Protein AF-W2CVI1-F1 (afdb_monomer_lite)

Structure (mmCIF, N/CA/C/O backbone):
data_AF-W2CVI1-F1
#
_entry.id   AF-W2CVI1-F1
#
loop_
_atom_site.group_PDB
_atom_site.id
_atom_site.type_symbol
_atom_site.label_atom_id
_atom_site.label_alt_id
_atom_site.label_comp_id
_atom_site.label_asym_id
_atom_site.label_entity_id
_atom_site.label_seq_id
_atom_site.pdbx_PDB_ins_code
_atom_site.Cartn_x
_atom_site.Cartn_y
_atom_site.Cartn_z
_atom_site.occupancy
_atom_site.B_iso_or_equiv
_atom_site.auth_seq_id
_atom_site.auth_comp_id
_atom_site.auth_asym_id
_atom_site.auth_atom_id
_atom_site.pdbx_PDB_model_num
ATOM 1 N N . MET A 1 1 ? 9.973 1.852 -20.827 1.00 66.44 1 MET A N 1
ATOM 2 C CA . MET A 1 1 ? 9.769 0.547 -20.163 1.00 66.44 1 MET A CA 1
ATOM 3 C C . MET A 1 1 ? 11.147 -0.031 -19.962 1.00 66.44 1 MET A C 1
ATOM 5 O O . MET A 1 1 ? 11.846 -0.236 -20.949 1.00 66.44 1 MET A O 1
ATOM 9 N N . LEU A 1 2 ? 11.526 -0.251 -18.707 1.00 72.19 2 LEU A N 1
ATOM 10 C CA . LEU A 1 2 ? 12.865 -0.678 -18.316 1.00 72.19 2 LEU A CA 1
ATOM 11 C C . LEU A 1 2 ? 12.822 -2.117 -17.799 1.00 72.19 2 LEU A C 1
ATOM 13 O O . LEU A 1 2 ? 12.021 -2.463 -16.927 1.00 72.19 2 LEU A O 1
ATOM 17 N N . PHE A 1 3 ? 13.692 -2.956 -18.355 1.00 68.88 3 PHE A N 1
ATOM 18 C CA . PHE A 1 3 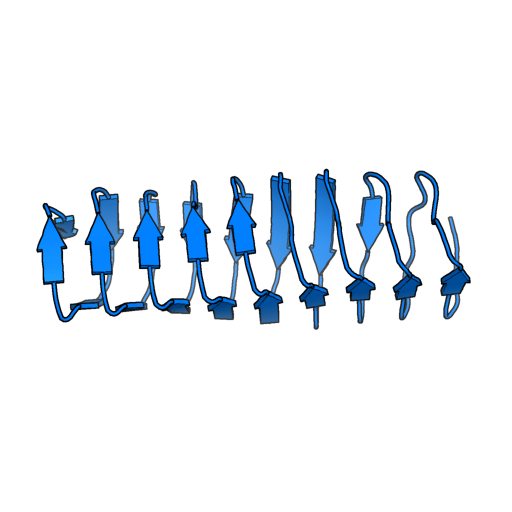? 13.825 -4.360 -17.983 1.00 68.88 3 PHE A CA 1
ATOM 19 C C . PHE A 1 3 ? 15.204 -4.567 -17.357 1.00 68.88 3 PHE A C 1
ATOM 21 O O . PHE A 1 3 ? 16.177 -4.869 -18.041 1.00 68.88 3 PHE A O 1
ATOM 28 N N . GLY A 1 4 ? 15.311 -4.308 -16.056 1.00 75.00 4 GLY A N 1
ATOM 29 C CA . GLY A 1 4 ? 16.585 -4.355 -15.347 1.00 75.00 4 GLY A CA 1
ATOM 30 C C . GLY A 1 4 ? 16.546 -3.598 -14.029 1.00 75.00 4 GLY A C 1
ATOM 31 O O . GLY A 1 4 ? 15.611 -2.839 -13.764 1.00 75.00 4 GLY A O 1
ATOM 32 N N . ASP A 1 5 ? 17.565 -3.828 -13.208 1.00 80.75 5 ASP A N 1
ATOM 33 C CA . ASP A 1 5 ? 17.714 -3.131 -11.935 1.00 80.75 5 ASP A CA 1
ATOM 34 C C . ASP A 1 5 ? 18.080 -1.670 -12.224 1.00 80.75 5 ASP A C 1
ATOM 36 O O . ASP A 1 5 ? 18.952 -1.386 -13.050 1.00 80.75 5 ASP A O 1
ATOM 40 N N . THR A 1 6 ? 17.389 -0.733 -11.579 1.00 79.19 6 THR A N 1
ATOM 41 C CA . THR A 1 6 ? 17.518 0.698 -11.880 1.00 79.19 6 THR A CA 1
ATOM 42 C C . THR A 1 6 ? 18.041 1.454 -10.666 1.00 79.19 6 THR A C 1
ATOM 44 O O . THR A 1 6 ? 17.405 1.486 -9.612 1.00 79.19 6 THR A O 1
ATOM 47 N N . PHE A 1 7 ? 19.187 2.118 -10.831 1.00 80.88 7 PHE A N 1
ATOM 48 C CA . PHE A 1 7 ? 19.762 3.011 -9.829 1.00 80.88 7 PHE A CA 1
ATOM 49 C C . PHE A 1 7 ? 19.810 4.437 -10.377 1.00 80.88 7 PHE A C 1
ATOM 51 O O . PHE A 1 7 ? 20.581 4.740 -11.286 1.00 80.88 7 PHE A O 1
ATOM 58 N N . SER A 1 8 ? 18.988 5.329 -9.826 1.00 79.88 8 SER A N 1
ATOM 59 C CA . SER A 1 8 ? 18.958 6.736 -10.241 1.00 79.88 8 SER A CA 1
ATOM 60 C C . SER A 1 8 ? 18.542 7.640 -9.091 1.00 79.88 8 SER A C 1
ATOM 62 O O . SER A 1 8 ? 17.759 7.249 -8.230 1.00 79.88 8 SER A O 1
ATOM 64 N N . LYS A 1 9 ? 19.018 8.890 -9.081 1.00 80.25 9 LYS A N 1
ATOM 65 C CA . LYS A 1 9 ? 18.559 9.887 -8.100 1.00 80.25 9 LYS A CA 1
ATOM 66 C C . LYS A 1 9 ? 17.062 10.141 -8.223 1.00 80.25 9 LYS A C 1
ATOM 68 O O . LYS 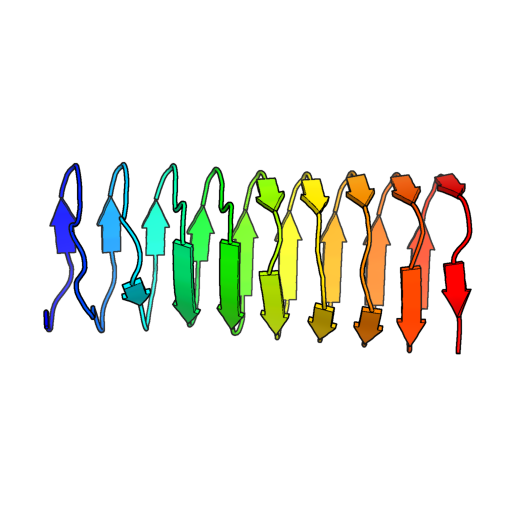A 1 9 ? 16.382 10.087 -7.203 1.00 80.25 9 LYS A O 1
ATOM 73 N N . ASP A 1 10 ? 16.591 10.345 -9.446 1.00 81.50 10 ASP A N 1
ATOM 74 C CA . ASP A 1 10 ? 15.189 10.571 -9.763 1.00 81.50 10 ASP A CA 1
ATOM 75 C C . ASP A 1 10 ? 14.809 9.702 -10.958 1.00 81.50 10 ASP A C 1
ATOM 77 O O . ASP A 1 10 ? 15.563 9.594 -11.932 1.00 81.50 10 ASP A O 1
ATOM 81 N N . ILE A 1 11 ? 13.657 9.051 -10.855 1.00 75.50 11 ILE A N 1
ATOM 82 C CA . ILE A 1 11 ? 13.103 8.217 -11.917 1.00 75.50 11 ILE A CA 1
ATOM 83 C C . ILE A 1 11 ? 11.838 8.910 -12.435 1.00 75.50 11 ILE A C 1
ATOM 85 O O . ILE A 1 11 ? 10.896 9.111 -11.654 1.00 75.50 11 ILE A O 1
ATOM 89 N N . PRO A 1 12 ? 11.829 9.350 -13.710 1.00 76.94 12 PRO A N 1
ATOM 90 C CA . PRO A 1 12 ? 10.630 9.874 -14.351 1.00 76.94 12 PRO A CA 1
ATOM 91 C C . PRO A 1 12 ? 9.643 8.732 -14.612 1.00 76.94 12 PRO A C 1
ATOM 93 O O . PRO A 1 12 ? 9.973 7.575 -14.393 1.00 76.94 12 PRO A O 1
ATOM 96 N N . ARG A 1 13 ? 8.456 9.065 -15.129 1.00 75.38 13 ARG A N 1
ATOM 97 C CA . ARG A 1 13 ? 7.403 8.081 -15.408 1.00 75.38 13 ARG A CA 1
ATOM 98 C C . ARG A 1 13 ? 7.862 6.945 -16.326 1.00 75.38 13 ARG A C 1
ATOM 100 O O . ARG A 1 13 ? 7.920 7.122 -17.543 1.00 75.38 13 ARG A O 1
ATOM 107 N N . GLU A 1 14 ? 8.129 5.783 -15.757 1.00 76.94 14 GLU A N 1
ATOM 108 C CA . GLU A 1 14 ? 8.484 4.550 -16.421 1.00 76.94 14 GLU A CA 1
ATOM 109 C C . GLU A 1 14 ? 7.922 3.281 -15.748 1.00 76.94 14 GLU A C 1
ATOM 111 O O . GLU A 1 14 ? 7.965 3.102 -14.537 1.00 76.94 14 GLU A O 1
ATOM 116 N N . ILE A 1 15 ? 7.452 2.323 -16.557 1.00 78.50 15 ILE A N 1
ATOM 117 C CA . ILE A 1 15 ? 7.144 0.965 -16.077 1.00 78.50 15 ILE A CA 1
ATOM 118 C C . ILE A 1 15 ? 8.458 0.201 -15.903 1.00 78.50 15 ILE A C 1
ATOM 120 O O . ILE A 1 15 ? 9.193 0.026 -16.885 1.00 78.50 15 ILE A O 1
ATOM 124 N N . ILE A 1 16 ? 8.720 -0.276 -14.683 1.00 76.31 16 ILE A N 1
ATOM 125 C CA . ILE A 1 16 ? 9.947 -0.997 -14.326 1.00 76.31 16 ILE A CA 1
ATOM 126 C C . ILE A 1 16 ? 9.592 -2.365 -13.739 1.00 76.31 16 ILE A C 1
ATOM 128 O O . ILE A 1 16 ? 8.763 -2.487 -12.836 1.00 76.31 16 ILE A O 1
ATOM 132 N N . PHE A 1 17 ? 10.233 -3.407 -14.268 1.00 70.75 17 PHE A N 1
ATOM 133 C CA . PHE A 1 17 ? 9.938 -4.800 -13.913 1.00 70.75 17 PHE A CA 1
ATOM 134 C C . PHE A 1 17 ? 10.816 -5.389 -12.799 1.00 70.75 17 PHE A C 1
ATOM 136 O O . PHE A 1 17 ? 10.586 -6.516 -12.365 1.00 70.75 17 PHE A O 1
ATOM 143 N N . ARG A 1 18 ? 11.843 -4.663 -12.360 1.00 82.50 18 ARG A N 1
ATOM 144 C CA . ARG A 1 18 ? 12.901 -5.160 -11.471 1.00 82.50 18 ARG A CA 1
ATOM 145 C C . ARG A 1 18 ? 13.203 -4.172 -10.351 1.00 82.50 18 ARG A C 1
ATOM 147 O O . ARG A 1 18 ? 12.503 -3.171 -10.223 1.00 82.50 18 ARG A O 1
ATOM 154 N N . ASP A 1 19 ? 14.239 -4.470 -9.572 1.00 82.38 19 ASP A N 1
ATOM 155 C CA . ASP A 1 19 ? 14.561 -3.738 -8.356 1.00 82.38 19 ASP A CA 1
ATOM 156 C C . ASP A 1 19 ? 14.927 -2.281 -8.659 1.00 82.38 19 ASP A C 1
ATOM 158 O O . ASP A 1 19 ? 15.719 -1.972 -9.558 1.00 82.38 19 ASP A O 1
ATOM 162 N N . VAL A 1 20 ? 14.355 -1.369 -7.879 1.00 80.19 20 VAL A N 1
ATOM 163 C CA . VAL A 1 20 ? 14.550 0.069 -8.042 1.00 80.19 20 VAL A CA 1
ATOM 164 C C . VAL A 1 20 ? 15.129 0.665 -6.778 1.00 80.19 20 VAL A C 1
ATOM 166 O O . VAL A 1 20 ? 14.537 0.568 -5.705 1.00 80.19 20 VAL A O 1
ATOM 169 N N . PHE A 1 21 ? 16.243 1.378 -6.918 1.00 80.44 21 PHE A N 1
ATOM 170 C CA . PHE A 1 21 ? 16.795 2.199 -5.852 1.00 80.44 21 PHE A CA 1
ATOM 171 C C . PHE A 1 21 ? 16.851 3.659 -6.292 1.00 80.44 21 PHE A C 1
ATOM 173 O O . PHE A 1 21 ? 17.596 4.028 -7.205 1.00 80.44 21 PHE A O 1
ATOM 180 N N . SER A 1 22 ? 16.066 4.506 -5.624 1.00 79.00 22 SER A N 1
ATOM 181 C CA . SER A 1 22 ? 15.990 5.922 -5.965 1.00 79.00 22 SER A CA 1
ATOM 182 C C . SER A 1 22 ? 15.764 6.838 -4.770 1.00 79.00 22 SER A C 1
ATOM 184 O O . SER A 1 22 ? 15.383 6.412 -3.682 1.00 79.00 22 SER A O 1
ATOM 186 N N . ARG A 1 23 ? 16.018 8.138 -4.942 1.00 79.75 23 ARG A N 1
ATOM 187 C CA . ARG A 1 23 ? 15.608 9.139 -3.954 1.00 79.75 23 ARG A CA 1
ATOM 188 C C . ARG A 1 23 ? 14.147 9.533 -4.163 1.00 79.75 23 ARG A C 1
ATOM 190 O O . ARG A 1 23 ? 13.461 9.759 -3.166 1.00 79.75 23 ARG A O 1
ATOM 197 N N . GLY A 1 24 ? 13.691 9.585 -5.411 1.00 77.69 24 GLY A N 1
ATOM 198 C CA . GLY A 1 24 ? 12.328 9.938 -5.778 1.00 77.69 24 GLY A CA 1
ATOM 199 C C . GLY A 1 24 ? 11.892 9.227 -7.054 1.00 77.69 24 GLY A C 1
ATOM 200 O O . GLY A 1 24 ? 12.627 9.181 -8.035 1.00 77.69 24 GLY A O 1
ATOM 201 N N . ILE A 1 25 ? 10.677 8.682 -7.045 1.00 74.44 25 ILE A N 1
ATOM 202 C CA . ILE A 1 25 ? 10.083 8.044 -8.229 1.00 74.44 25 ILE A CA 1
ATOM 203 C C . ILE A 1 25 ? 8.774 8.741 -8.522 1.00 74.44 25 ILE A C 1
ATOM 205 O O . ILE A 1 25 ? 7.931 8.854 -7.633 1.00 74.44 25 ILE A O 1
ATOM 209 N N . GLN A 1 26 ? 8.589 9.218 -9.745 1.00 74.69 26 GLN A N 1
ATOM 210 C CA . GLN A 1 26 ? 7.457 10.064 -10.076 1.00 74.69 26 GLN A CA 1
ATOM 211 C C . GLN A 1 26 ? 6.365 9.310 -10.847 1.00 74.69 26 GLN A C 1
ATOM 213 O O . GLN A 1 26 ? 6.166 9.580 -12.019 1.00 74.69 26 GLN A O 1
ATOM 218 N N . GLY A 1 27 ? 5.532 8.506 -10.173 1.00 63.59 27 GLY A N 1
ATOM 219 C CA . GLY A 1 27 ? 4.226 8.118 -10.731 1.00 63.59 27 GLY A CA 1
ATOM 220 C C . GLY A 1 27 ? 4.191 6.910 -11.664 1.00 63.59 27 GLY A C 1
ATOM 221 O O . GLY A 1 27 ? 3.767 7.113 -12.796 1.00 63.59 27 GLY A O 1
ATOM 222 N N . ASP A 1 28 ? 4.495 5.694 -11.181 1.00 73.00 28 ASP A N 1
ATOM 223 C CA . ASP A 1 28 ? 4.696 4.510 -12.043 1.00 73.00 28 ASP A CA 1
ATOM 224 C C . ASP A 1 28 ? 4.151 3.174 -11.558 1.00 73.00 28 ASP A C 1
ATOM 226 O O . ASP A 1 28 ? 3.691 3.055 -10.425 1.00 73.00 28 ASP A O 1
ATOM 230 N N . ILE A 1 29 ? 4.216 2.179 -12.453 1.00 75.62 29 ILE A N 1
ATOM 231 C CA . ILE A 1 29 ? 3.999 0.763 -12.159 1.00 75.62 29 ILE A CA 1
ATOM 232 C C . ILE A 1 29 ? 5.360 0.094 -11.927 1.00 75.62 29 ILE A C 1
ATOM 234 O O . ILE A 1 29 ? 6.153 -0.018 -12.864 1.00 75.62 29 ILE A O 1
ATOM 238 N N . LEU A 1 30 ? 5.615 -0.359 -10.698 1.00 77.88 30 LEU A N 1
ATOM 239 C CA . LEU A 1 30 ? 6.841 -1.069 -10.320 1.00 77.88 30 LEU A CA 1
ATOM 240 C C . LEU A 1 30 ? 6.482 -2.481 -9.869 1.00 77.88 30 LEU A C 1
ATOM 242 O O . LEU A 1 30 ? 5.694 -2.636 -8.938 1.00 77.88 30 LEU A O 1
ATOM 246 N N . PHE A 1 31 ? 7.036 -3.495 -10.531 1.00 67.88 31 PHE A N 1
ATOM 247 C CA . PHE A 1 31 ? 6.637 -4.886 -10.296 1.00 67.88 31 PHE A CA 1
ATOM 248 C C . PHE A 1 31 ? 7.429 -5.606 -9.195 1.00 67.88 31 PHE A C 1
ATOM 250 O O . PHE A 1 31 ? 7.009 -6.686 -8.792 1.00 67.88 31 PHE A O 1
ATOM 257 N N . ARG A 1 32 ? 8.566 -5.060 -8.735 1.00 74.00 32 ARG A N 1
ATOM 258 C CA . ARG A 1 32 ? 9.448 -5.763 -7.792 1.00 74.00 32 ARG A CA 1
ATOM 259 C C . ARG A 1 32 ? 10.396 -4.824 -7.046 1.00 74.00 32 ARG A C 1
ATOM 261 O O . ARG A 1 32 ? 10.988 -3.945 -7.666 1.00 74.00 32 ARG A O 1
ATOM 268 N N . GLY A 1 33 ? 10.556 -5.018 -5.735 1.00 73.62 33 GLY A N 1
ATOM 269 C CA . GLY A 1 33 ? 11.721 -4.565 -4.964 1.00 73.62 33 GLY A CA 1
ATOM 27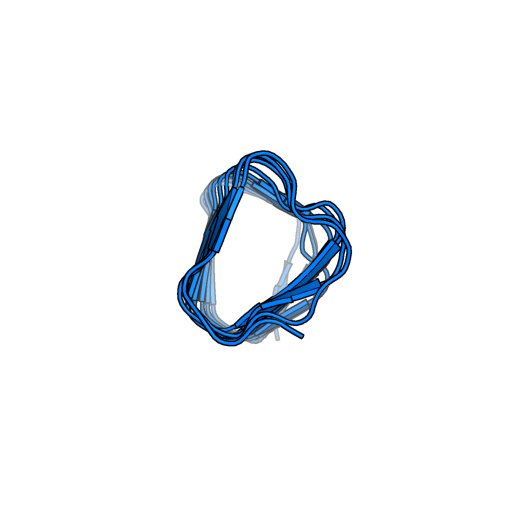0 C C . GLY A 1 33 ? 12.014 -3.066 -5.059 1.00 73.62 33 GLY A C 1
ATOM 271 O O . GLY A 1 33 ? 13.004 -2.656 -5.660 1.00 73.62 33 GLY A O 1
ATOM 272 N N . THR A 1 34 ? 11.174 -2.212 -4.468 1.00 75.56 34 THR A N 1
ATOM 273 C CA . THR A 1 34 ? 11.351 -0.749 -4.566 1.00 75.56 34 THR A CA 1
ATOM 274 C C . THR A 1 34 ? 11.893 -0.147 -3.276 1.00 75.56 34 THR A C 1
ATOM 276 O O . THR A 1 34 ? 11.204 -0.141 -2.257 1.00 75.56 34 THR A O 1
ATOM 279 N N . PHE A 1 35 ? 13.073 0.470 -3.336 1.00 80.06 35 PHE A N 1
ATOM 280 C CA . PHE A 1 35 ? 13.614 1.321 -2.281 1.00 80.06 35 PHE A CA 1
ATOM 281 C C . PHE A 1 35 ? 13.607 2.789 -2.716 1.00 80.06 35 PHE A C 1
ATOM 283 O O . PHE A 1 35 ? 14.364 3.207 -3.595 1.00 80.06 35 PHE A O 1
ATOM 290 N N . SER A 1 36 ? 12.768 3.603 -2.072 1.00 79.56 36 SER A N 1
ATOM 291 C CA . SER A 1 36 ? 12.730 5.047 -2.325 1.00 79.56 36 SER A CA 1
ATOM 292 C C . SER A 1 36 ? 12.414 5.868 -1.079 1.00 79.56 36 SER A C 1
ATOM 294 O O . SER A 1 36 ? 11.789 5.403 -0.125 1.00 79.56 36 SER A O 1
ATOM 296 N N . LYS A 1 37 ? 12.858 7.130 -1.043 1.00 83.31 37 LYS A N 1
ATOM 297 C CA . LYS A 1 37 ? 12.439 8.024 0.046 1.00 83.31 37 LYS A CA 1
ATOM 298 C C . LYS A 1 37 ? 10.997 8.453 -0.157 1.00 83.31 37 LYS A C 1
ATOM 300 O O . LYS A 1 37 ? 10.203 8.319 0.772 1.00 83.31 37 LYS A O 1
ATOM 305 N N . ASP A 1 38 ? 10.662 8.937 -1.342 1.00 82.12 38 ASP A N 1
ATOM 306 C CA . ASP A 1 38 ? 9.374 9.564 -1.589 1.00 82.12 38 ASP A CA 1
ATOM 307 C C . ASP A 1 38 ? 8.783 9.087 -2.921 1.00 82.12 38 ASP A C 1
ATOM 309 O O . ASP A 1 38 ? 9.416 9.173 -3.976 1.00 82.12 38 ASP A O 1
ATOM 313 N N . ILE A 1 39 ? 7.540 8.604 -2.859 1.00 77.56 39 ILE A N 1
ATOM 314 C CA . ILE A 1 39 ? 6.720 8.293 -4.033 1.00 77.56 39 ILE A CA 1
ATOM 315 C C . ILE A 1 39 ? 5.398 9.064 -3.913 1.00 77.56 39 ILE A C 1
ATOM 317 O O . ILE A 1 39 ? 4.562 8.750 -3.061 1.00 77.56 39 ILE A O 1
ATOM 321 N N . PRO A 1 40 ? 5.170 10.107 -4.728 1.00 80.25 40 PRO A N 1
ATOM 322 C CA . PRO A 1 40 ? 3.914 10.841 -4.712 1.00 80.25 40 PRO A CA 1
ATOM 323 C C . PRO A 1 40 ? 2.757 10.003 -5.270 1.00 80.25 40 PRO A C 1
ATOM 325 O O . PRO A 1 40 ? 1.626 10.140 -4.807 1.00 80.25 40 PRO A O 1
ATOM 328 N N . ARG A 1 41 ? 3.019 9.137 -6.259 1.00 81.62 41 ARG A N 1
ATOM 329 C CA . ARG A 1 41 ? 2.004 8.276 -6.873 1.00 81.62 41 ARG A CA 1
ATOM 330 C C . ARG A 1 41 ? 2.620 6.993 -7.436 1.00 81.62 41 ARG A C 1
ATOM 332 O O . ARG A 1 41 ? 3.745 7.054 -7.916 1.00 81.62 41 ARG A O 1
ATOM 339 N N . GLY A 1 42 ? 1.894 5.876 -7.432 1.00 81.31 42 GLY A N 1
ATOM 340 C CA . GLY A 1 42 ? 2.302 4.669 -8.163 1.00 81.31 42 GLY A CA 1
ATOM 341 C C . GLY A 1 42 ? 1.407 3.454 -7.923 1.00 81.31 42 GLY A C 1
ATOM 342 O O . GLY A 1 42 ? 0.566 3.463 -7.025 1.00 81.31 42 GLY A O 1
ATOM 343 N N . ILE A 1 43 ? 1.585 2.420 -8.739 1.00 83.06 43 ILE A N 1
ATOM 344 C CA . ILE A 1 43 ? 1.113 1.059 -8.484 1.00 83.06 43 ILE A CA 1
ATOM 345 C C . ILE A 1 43 ? 2.360 0.229 -8.212 1.00 83.06 43 ILE A C 1
ATOM 347 O O . ILE A 1 43 ? 3.236 0.137 -9.066 1.00 83.06 43 ILE A O 1
ATOM 351 N N . LEU A 1 44 ? 2.468 -0.334 -7.020 1.00 80.50 44 LEU A N 1
ATOM 352 C CA . LEU A 1 44 ? 3.664 -1.044 -6.597 1.00 80.50 44 LEU A CA 1
ATOM 353 C C . LEU A 1 44 ? 3.296 -2.476 -6.236 1.00 80.50 44 LEU A C 1
ATOM 355 O O . LEU A 1 44 ? 2.330 -2.706 -5.506 1.00 80.50 44 LEU A O 1
ATOM 359 N N . PHE A 1 45 ? 4.092 -3.411 -6.726 1.00 79.81 45 PHE A N 1
ATOM 360 C CA . PHE A 1 45 ? 3.989 -4.824 -6.416 1.00 79.81 45 PHE A CA 1
ATOM 361 C C . PHE A 1 45 ? 5.263 -5.261 -5.698 1.00 79.81 45 PHE A C 1
ATOM 363 O O . PHE A 1 45 ? 6.353 -4.836 -6.075 1.00 79.81 45 PHE A O 1
ATOM 370 N N . GLU A 1 46 ? 5.094 -6.124 -4.697 1.00 77.75 46 GLU A N 1
ATOM 371 C CA . GLU A 1 46 ? 6.133 -6.987 -4.124 1.00 77.75 46 GLU A CA 1
ATOM 372 C C . GLU A 1 46 ? 7.353 -6.263 -3.514 1.00 77.75 46 GLU A C 1
ATOM 374 O O . GLU A 1 46 ? 8.253 -5.785 -4.206 1.00 77.75 46 GLU A O 1
ATOM 379 N N . GLY A 1 47 ? 7.441 -6.261 -2.179 1.00 74.75 47 GLY A N 1
ATOM 380 C CA . GLY A 1 47 ? 8.673 -5.918 -1.461 1.00 74.75 47 GLY A CA 1
ATOM 381 C C . GLY A 1 47 ? 9.038 -4.438 -1.558 1.00 74.75 47 GLY A C 1
ATOM 38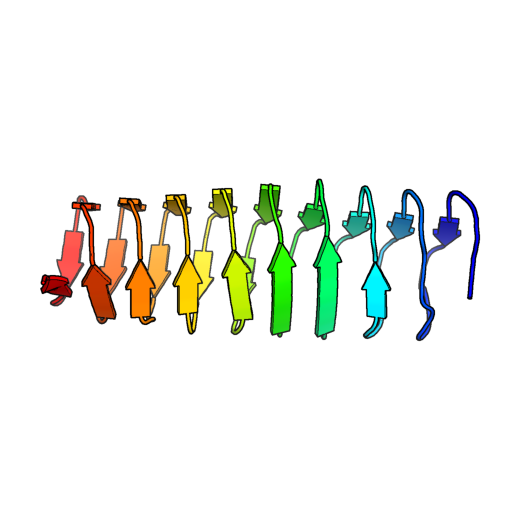2 O O . GLY A 1 47 ? 10.050 -4.054 -2.149 1.00 74.75 47 GLY A O 1
ATOM 383 N N . ILE A 1 48 ? 8.209 -3.583 -0.964 1.00 76.44 48 ILE A N 1
ATOM 384 C CA . ILE A 1 48 ? 8.352 -2.129 -1.075 1.00 76.44 48 ILE A CA 1
ATOM 385 C C . ILE A 1 48 ? 8.877 -1.548 0.233 1.00 76.44 48 ILE A C 1
ATOM 387 O O . ILE A 1 48 ? 8.242 -1.678 1.279 1.00 76.44 48 ILE A O 1
ATOM 391 N N . PHE A 1 49 ? 9.997 -0.828 0.169 1.00 79.81 49 PHE A N 1
ATOM 392 C CA . PHE A 1 49 ? 10.558 -0.094 1.296 1.00 79.81 49 PHE A CA 1
ATOM 393 C C . PHE A 1 49 ? 10.586 1.408 1.012 1.00 79.81 49 PHE A C 1
ATOM 395 O O . PHE A 1 49 ? 11.393 1.907 0.224 1.00 79.81 49 PHE A O 1
ATOM 402 N N . LEU A 1 50 ? 9.716 2.157 1.692 1.00 78.50 50 LEU A N 1
ATOM 403 C CA . LEU A 1 50 ? 9.563 3.593 1.466 1.00 78.50 50 LEU A CA 1
ATOM 404 C C . LEU A 1 50 ? 9.643 4.412 2.744 1.00 78.50 50 LEU A C 1
ATOM 406 O O . LEU A 1 50 ? 9.162 4.029 3.810 1.00 78.50 50 LEU A O 1
ATOM 410 N N . ARG A 1 51 ? 10.161 5.638 2.648 1.00 84.25 51 ARG A N 1
ATOM 411 C CA . ARG A 1 51 ? 9.963 6.592 3.748 1.00 84.25 51 ARG A CA 1
ATOM 412 C C . ARG A 1 51 ? 8.559 7.191 3.693 1.00 84.25 51 ARG A C 1
ATOM 414 O O . ARG A 1 51 ? 7.928 7.327 4.742 1.00 84.25 51 ARG A O 1
ATOM 421 N N . ARG A 1 52 ? 8.063 7.541 2.509 1.00 81.50 52 ARG A N 1
ATOM 422 C CA . ARG A 1 52 ? 6.743 8.148 2.343 1.00 81.50 52 ARG A CA 1
ATOM 423 C C . ARG A 1 52 ? 6.113 7.782 1.003 1.00 81.50 52 ARG A C 1
ATOM 425 O O . ARG A 1 52 ? 6.742 7.925 -0.041 1.00 81.50 52 ARG A O 1
ATOM 432 N N . ILE A 1 53 ? 4.833 7.428 1.051 1.00 79.19 53 ILE A N 1
ATOM 433 C CA . ILE A 1 53 ? 3.968 7.341 -0.125 1.00 79.19 53 ILE A CA 1
ATOM 434 C C . ILE A 1 53 ? 2.711 8.189 0.073 1.00 79.19 53 ILE A C 1
ATOM 436 O O . ILE A 1 53 ? 2.140 8.214 1.166 1.00 79.19 53 ILE A O 1
ATOM 440 N N . GLN A 1 54 ? 2.328 8.958 -0.950 1.00 81.56 54 GLN A N 1
ATOM 441 C CA . GLN A 1 54 ? 1.171 9.864 -0.874 1.00 81.56 54 GLN A CA 1
ATOM 442 C C . GLN A 1 54 ? -0.093 9.330 -1.538 1.00 81.56 54 GLN A C 1
ATOM 444 O O . GLN A 1 54 ? -1.187 9.729 -1.129 1.00 81.56 54 GLN A O 1
ATOM 449 N N . TRP A 1 55 ? 0.058 8.527 -2.591 1.00 77.62 55 TRP A N 1
ATOM 450 C CA . TRP A 1 55 ? -1.052 7.843 -3.229 1.00 77.62 55 TRP A CA 1
ATOM 451 C C . TRP A 1 55 ? -0.582 6.592 -3.958 1.00 77.62 55 TRP A C 1
ATOM 453 O O . TRP A 1 55 ? 0.446 6.621 -4.628 1.00 77.62 55 TRP A O 1
ATOM 463 N N . GLY A 1 56 ? -1.336 5.504 -3.893 1.00 80.38 56 GLY A N 1
ATOM 464 C CA . GLY A 1 56 ? -1.001 4.341 -4.702 1.00 80.38 56 GLY A CA 1
ATOM 465 C C . GLY A 1 56 ? -1.862 3.121 -4.462 1.00 80.38 56 GLY A C 1
ATOM 466 O O . GLY A 1 56 ? -2.674 3.085 -3.536 1.00 80.38 56 GLY A O 1
ATOM 467 N N . ILE A 1 57 ? -1.674 2.142 -5.336 1.00 82.69 57 ILE A N 1
ATOM 468 C CA . ILE A 1 57 ? -2.158 0.778 -5.142 1.00 82.69 57 ILE A CA 1
ATOM 469 C C . ILE A 1 57 ? -0.930 -0.046 -4.795 1.0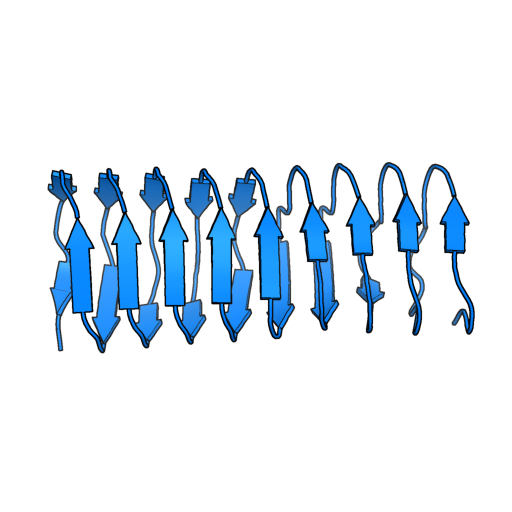0 82.69 57 ILE A C 1
ATOM 471 O O . ILE A 1 57 ? 0.011 -0.080 -5.585 1.00 82.69 57 ILE A O 1
ATOM 475 N N . LEU A 1 58 ? -0.920 -0.640 -3.612 1.00 79.44 58 LEU A N 1
ATOM 476 C CA . LEU A 1 58 ? 0.196 -1.441 -3.140 1.00 79.44 58 LEU A CA 1
ATOM 477 C C . LEU A 1 58 ? -0.267 -2.877 -2.956 1.00 79.44 58 LEU A C 1
ATOM 479 O O . LEU A 1 58 ? -1.313 -3.112 -2.350 1.00 79.44 58 LEU A O 1
ATOM 483 N N . LEU A 1 59 ? 0.504 -3.802 -3.510 1.00 80.88 59 LEU A N 1
ATOM 484 C CA . LEU A 1 59 ? 0.206 -5.225 -3.530 1.00 80.88 59 LEU A CA 1
ATOM 485 C C . LEU A 1 59 ? 1.347 -5.985 -2.851 1.00 80.88 59 LEU A C 1
ATOM 487 O O . LEU A 1 59 ? 2.516 -5.747 -3.171 1.00 80.88 59 LEU A O 1
ATOM 491 N N . TRP A 1 60 ? 0.983 -6.935 -1.991 1.00 81.50 60 TRP A N 1
ATOM 492 C CA . TRP A 1 60 ? 1.858 -7.797 -1.199 1.00 81.50 60 TRP A CA 1
ATOM 493 C C . TRP A 1 60 ? 2.437 -7.108 0.048 1.00 81.50 60 TRP A C 1
ATOM 495 O O . TRP A 1 60 ? 1.680 -6.538 0.828 1.00 81.50 60 TRP A O 1
ATOM 505 N N . ASP A 1 61 ? 3.757 -7.151 0.238 1.00 79.38 61 ASP A N 1
ATOM 506 C CA . ASP A 1 61 ? 4.416 -6.686 1.457 1.00 79.38 61 ASP A CA 1
ATOM 507 C C . ASP A 1 61 ? 4.931 -5.255 1.326 1.00 79.38 61 ASP A C 1
ATOM 509 O O . ASP A 1 61 ? 5.768 -4.934 0.467 1.00 79.38 61 ASP A O 1
ATOM 513 N N . ILE A 1 62 ? 4.472 -4.389 2.230 1.00 74.38 62 ILE A N 1
ATOM 514 C CA . ILE A 1 62 ? 4.886 -2.987 2.264 1.00 74.38 62 ILE A CA 1
ATOM 515 C C . ILE A 1 62 ? 5.452 -2.617 3.622 1.00 74.38 62 ILE A C 1
ATOM 517 O O . ILE A 1 62 ? 4.780 -2.673 4.652 1.00 74.38 62 ILE A O 1
ATOM 521 N N . PHE A 1 63 ? 6.660 -2.065 3.589 1.00 79.31 63 PHE A N 1
ATOM 522 C CA . PHE A 1 63 ? 7.246 -1.360 4.709 1.00 79.31 63 PHE A CA 1
ATOM 523 C C . PHE A 1 63 ? 7.346 0.130 4.395 1.00 79.31 63 PHE A C 1
ATOM 525 O O . PHE A 1 63 ? 8.094 0.565 3.517 1.00 79.31 63 PHE A O 1
ATOM 532 N N . SER A 1 64 ? 6.605 0.952 5.138 1.00 78.44 64 SER A N 1
ATOM 533 C CA . SER A 1 64 ? 6.680 2.404 4.978 1.00 78.44 64 SER A CA 1
ATOM 534 C C . SER A 1 64 ? 6.779 3.143 6.302 1.00 78.44 64 SER A C 1
ATOM 536 O O . SER A 1 64 ? 6.320 2.671 7.330 1.00 78.44 64 SER A O 1
ATOM 538 N N . ARG A 1 65 ? 7.353 4.351 6.333 1.00 81.75 65 ARG A N 1
ATOM 539 C CA . ARG A 1 65 ? 7.228 5.188 7.544 1.00 81.75 65 ARG A CA 1
ATOM 540 C C . ARG A 1 65 ? 5.897 5.932 7.578 1.00 81.75 65 ARG A C 1
ATOM 542 O O . ARG A 1 65 ? 5.343 6.116 8.656 1.00 81.75 65 ARG A O 1
ATOM 549 N N . VAL A 1 66 ? 5.434 6.394 6.423 1.00 79.12 66 VAL A N 1
ATOM 550 C CA . VAL A 1 66 ? 4.170 7.113 6.260 1.00 79.12 66 VAL A CA 1
ATOM 551 C C . VAL A 1 66 ? 3.522 6.646 4.964 1.00 79.12 66 VAL A C 1
ATOM 553 O O . VAL A 1 66 ? 4.113 6.813 3.895 1.00 79.12 66 VAL A O 1
ATOM 556 N N . SER A 1 67 ? 2.304 6.125 5.056 1.00 75.44 67 SER A N 1
ATOM 557 C CA . SER A 1 67 ? 1.477 5.798 3.897 1.00 75.44 67 SER A CA 1
ATOM 558 C C . SER A 1 67 ? 0.199 6.617 3.934 1.00 75.44 67 SER A C 1
ATOM 560 O O . SER A 1 67 ? -0.553 6.573 4.906 1.00 75.44 67 SER A O 1
ATOM 562 N N . ARG A 1 68 ? -0.039 7.412 2.891 1.00 77.75 68 ARG A N 1
ATOM 563 C CA . ARG A 1 68 ? -1.255 8.216 2.751 1.00 77.75 68 ARG A CA 1
ATOM 564 C C . ARG A 1 68 ? -2.013 7.781 1.507 1.00 77.75 68 ARG A C 1
ATOM 566 O O . ARG A 1 68 ? -1.412 7.527 0.475 1.00 77.75 68 ARG A O 1
ATOM 573 N N . ARG A 1 69 ? -3.340 7.748 1.636 1.00 71.06 69 ARG A N 1
ATOM 574 C CA . ARG A 1 69 ? -4.366 7.601 0.597 1.00 71.06 69 ARG A CA 1
ATOM 575 C C . ARG A 1 69 ? -4.042 6.519 -0.436 1.00 71.06 69 ARG A C 1
ATOM 577 O O . ARG A 1 69 ? -3.556 6.825 -1.510 1.00 71.06 69 ARG A O 1
ATOM 584 N N . GLY A 1 70 ? -4.420 5.276 -0.184 1.00 77.62 70 GLY A N 1
ATOM 585 C CA . GLY A 1 70 ? -4.217 4.213 -1.165 1.00 77.62 70 GLY A CA 1
ATOM 586 C C . GLY A 1 70 ? -5.154 3.035 -0.986 1.00 77.62 70 GLY A C 1
ATOM 587 O O . GLY A 1 70 ? -5.972 3.019 -0.059 1.00 77.62 70 GLY A O 1
ATOM 588 N N . PHE A 1 71 ? -5.002 2.088 -1.905 1.00 81.31 71 PHE A N 1
ATOM 589 C CA . PHE A 1 71 ? -5.500 0.727 -1.770 1.00 81.31 71 PHE A CA 1
ATOM 590 C C . PHE A 1 71 ? -4.316 -0.153 -1.402 1.00 81.31 71 PHE A C 1
ATOM 592 O O . PHE A 1 71 ? -3.304 -0.132 -2.102 1.00 81.31 71 PHE A O 1
ATOM 599 N N . LEU A 1 72 ? -4.434 -0.872 -0.296 1.00 76.88 72 LEU A N 1
ATOM 600 C CA . LEU A 1 72 ? -3.416 -1.805 0.169 1.00 76.88 72 LEU A CA 1
ATOM 601 C C . LEU A 1 72 ? -4.003 -3.207 0.094 1.00 76.88 72 LEU A C 1
ATOM 603 O O . LEU A 1 72 ? -5.124 -3.416 0.551 1.00 76.88 72 LEU A O 1
ATOM 607 N N . PHE A 1 73 ? -3.264 -4.130 -0.499 1.00 81.50 73 PHE A N 1
ATOM 608 C CA . PHE A 1 73 ? -3.617 -5.537 -0.596 1.00 81.50 73 PHE A CA 1
ATOM 609 C C . PHE A 1 73 ? -2.409 -6.347 -0.133 1.00 81.50 73 PHE A C 1
ATOM 611 O O . PHE A 1 73 ? -1.386 -6.303 -0.806 1.00 81.50 73 PHE A O 1
ATOM 618 N N . GLY A 1 74 ? -2.524 -7.072 0.973 1.00 81.50 74 GLY A N 1
ATOM 619 C CA . GLY A 1 74 ? -1.423 -7.782 1.624 1.00 81.50 74 GLY A CA 1
ATOM 620 C C . GLY A 1 74 ? -0.958 -7.099 2.909 1.00 81.50 74 GLY A C 1
ATOM 621 O O . GLY A 1 74 ? -1.616 -6.186 3.421 1.00 81.50 74 GLY A O 1
ATOM 622 N N . ASP A 1 75 ? 0.187 -7.545 3.419 1.00 79.44 75 ASP A N 1
ATOM 623 C CA . ASP A 1 75 ? 0.652 -7.173 4.747 1.00 79.44 75 ASP A CA 1
ATOM 624 C C . ASP A 1 75 ? 1.376 -5.828 4.723 1.00 79.44 75 ASP A C 1
ATOM 626 O O . ASP A 1 75 ? 2.344 -5.584 3.993 1.00 79.44 75 ASP A O 1
ATOM 630 N N . THR A 1 76 ? 0.904 -4.907 5.558 1.00 75.81 76 THR A N 1
ATOM 631 C CA . THR A 1 76 ? 1.476 -3.566 5.646 1.00 75.81 76 THR A CA 1
ATOM 632 C C . THR A 1 76 ? 1.995 -3.275 7.040 1.00 75.81 76 THR A C 1
ATOM 634 O O . THR A 1 76 ? 1.253 -3.254 8.021 1.00 75.81 76 THR A O 1
ATOM 637 N N . LEU A 1 77 ? 3.267 -2.887 7.106 1.00 78.94 77 LEU A N 1
ATOM 638 C CA . LEU A 1 77 ? 3.873 -2.316 8.297 1.00 78.94 77 LEU A CA 1
ATOM 639 C C . LEU A 1 77 ? 4.166 -0.836 8.056 1.00 78.94 77 LEU A C 1
ATOM 641 O O . LEU A 1 77 ? 4.977 -0.460 7.202 1.00 78.94 77 LEU A O 1
ATOM 645 N N . SER A 1 78 ? 3.525 0.032 8.840 1.00 76.94 78 SER A N 1
ATOM 646 C CA . SER A 1 78 ? 3.842 1.456 8.813 1.00 76.94 78 SER A CA 1
ATOM 647 C C . SER A 1 78 ? 3.846 2.117 10.179 1.00 76.94 78 SER A C 1
ATOM 649 O O . SER A 1 78 ? 3.318 1.594 11.148 1.00 76.94 78 SER A O 1
ATOM 651 N N . ARG A 1 79 ? 4.455 3.300 10.317 1.00 81.06 79 ARG A N 1
ATOM 652 C CA . ARG A 1 79 ? 4.249 4.086 11.550 1.00 81.06 79 ARG A CA 1
ATOM 653 C C . ARG A 1 79 ? 2.928 4.841 11.517 1.00 81.06 79 ARG A C 1
ATOM 655 O O . ARG A 1 79 ? 2.297 4.950 12.565 1.00 81.06 79 ARG A O 1
ATOM 662 N N . ASP A 1 80 ? 2.562 5.357 10.353 1.00 78.25 80 ASP A N 1
ATOM 663 C CA . ASP A 1 80 ? 1.383 6.191 10.144 1.00 78.25 80 ASP A CA 1
ATOM 664 C C . ASP A 1 80 ? 0.689 5.758 8.851 1.00 78.25 80 ASP A C 1
ATOM 666 O O . ASP A 1 80 ? 1.268 5.885 7.765 1.00 78.25 80 ASP A O 1
ATOM 670 N N . ILE A 1 81 ? -0.524 5.221 8.983 1.00 72.38 81 ILE A N 1
ATOM 671 C CA . ILE A 1 81 ? -1.362 4.812 7.855 1.00 72.38 81 ILE A CA 1
ATOM 672 C C . ILE A 1 81 ? -2.589 5.712 7.818 1.00 72.38 81 ILE A C 1
ATOM 674 O O . ILE A 1 81 ? -3.421 5.693 8.721 1.00 72.38 81 ILE A O 1
ATOM 678 N N . GLN A 1 82 ? -2.722 6.463 6.727 1.00 76.12 82 GLN A N 1
ATOM 679 C CA . GLN A 1 82 ? -3.942 7.176 6.367 1.00 76.12 82 GLN A CA 1
ATOM 680 C C . GLN A 1 82 ? -4.573 6.517 5.140 1.00 76.12 82 GLN A C 1
ATOM 682 O O . GLN A 1 82 ? -4.407 7.004 4.019 1.00 76.12 82 GLN A O 1
ATOM 687 N N . GLY A 1 83 ? -5.230 5.376 5.338 1.00 67.50 83 GLY A N 1
ATOM 688 C CA . GLY A 1 83 ? -5.728 4.502 4.273 1.00 67.50 83 GLY A CA 1
ATOM 689 C C . GLY A 1 83 ? -7.097 4.907 3.719 1.00 67.50 83 GLY A C 1
ATOM 690 O O . GLY A 1 83 ? -7.812 5.729 4.293 1.00 67.50 83 GLY A O 1
ATOM 691 N N . ARG A 1 84 ? -7.468 4.348 2.558 1.00 72.31 84 ARG A N 1
ATOM 692 C CA . ARG A 1 84 ? -8.850 4.405 2.043 1.00 72.31 84 ARG A CA 1
ATOM 693 C C . ARG A 1 84 ? -9.492 3.026 2.089 1.00 72.31 84 ARG A C 1
ATOM 695 O O . ARG A 1 84 ? -10.584 2.909 2.636 1.00 72.31 84 ARG A O 1
ATOM 702 N N . ILE A 1 85 ? -8.809 2.023 1.541 1.00 81.00 85 ILE A N 1
ATOM 703 C CA . ILE A 1 85 ? -9.213 0.619 1.627 1.00 81.00 85 ILE A CA 1
ATOM 704 C C . ILE A 1 85 ? -7.970 -0.243 1.845 1.00 81.00 85 ILE A C 1
ATOM 706 O O . ILE A 1 85 ? -6.953 -0.024 1.185 1.00 81.00 85 ILE A O 1
ATOM 710 N N . ILE A 1 86 ? -8.052 -1.182 2.780 1.00 76.56 86 ILE A N 1
ATOM 711 C CA . ILE A 1 86 ? -6.982 -2.129 3.101 1.00 76.56 86 ILE A CA 1
ATOM 712 C C . ILE A 1 86 ? -7.587 -3.532 3.107 1.00 76.56 86 ILE A C 1
ATOM 714 O O . ILE A 1 86 ? -8.635 -3.744 3.715 1.00 76.56 86 ILE A O 1
ATOM 718 N N . PHE A 1 87 ? -6.930 -4.457 2.421 1.00 79.88 87 PHE A N 1
ATOM 719 C CA . PHE A 1 87 ? -7.213 -5.885 2.429 1.00 79.88 87 PHE A CA 1
ATOM 720 C C . PHE A 1 87 ? -5.961 -6.614 2.918 1.00 79.88 87 PHE A C 1
ATOM 722 O O . PHE A 1 87 ? -4.920 -6.482 2.281 1.00 79.88 87 PHE A O 1
ATOM 729 N N . GLY A 1 88 ? -6.060 -7.376 4.002 1.00 79.88 88 GLY A N 1
ATOM 730 C CA . GLY A 1 88 ? -4.927 -8.028 4.666 1.00 79.88 88 GLY A CA 1
ATOM 731 C C . GLY A 1 88 ? -4.560 -7.360 5.989 1.00 79.88 88 GLY A C 1
ATOM 732 O O . GLY A 1 88 ? -5.307 -6.513 6.493 1.00 79.88 88 GLY A O 1
ATOM 733 N N . ASP A 1 89 ? -3.403 -7.735 6.531 1.00 79.25 89 ASP A N 1
ATOM 734 C CA . ASP A 1 89 ? -3.029 -7.354 7.888 1.00 79.25 89 ASP A CA 1
ATOM 735 C C . ASP A 1 89 ? -2.273 -6.026 7.921 1.00 79.25 89 ASP A C 1
ATOM 737 O O . ASP A 1 89 ? -1.319 -5.774 7.176 1.00 79.25 89 ASP A O 1
ATOM 741 N N . ALA A 1 90 ? -2.689 -5.140 8.826 1.00 75.06 90 ALA A N 1
ATOM 742 C CA . ALA A 1 90 ? -2.104 -3.815 8.962 1.00 75.06 90 ALA A CA 1
ATOM 743 C C . ALA A 1 90 ? -1.569 -3.559 10.372 1.00 75.06 90 ALA A C 1
ATOM 745 O O . ALA A 1 90 ? -2.305 -3.429 11.353 1.00 75.06 90 ALA A O 1
ATOM 746 N N . PHE A 1 91 ? -0.258 -3.344 10.447 1.00 78.75 91 PHE A N 1
ATOM 747 C CA . PHE A 1 91 ? 0.445 -2.976 11.668 1.00 78.75 91 PHE A CA 1
ATOM 748 C C . PHE A 1 91 ? 0.829 -1.499 11.620 1.00 78.75 91 PHE A C 1
ATOM 750 O O . PHE A 1 91 ? 1.661 -1.080 10.807 1.00 78.75 91 PHE A O 1
ATOM 757 N N . SER A 1 92 ? 0.250 -0.686 12.512 1.00 76.19 92 SER A N 1
ATOM 758 C CA . SER A 1 92 ? 0.590 0.739 12.601 1.00 76.19 92 SER A CA 1
ATOM 759 C C . SER A 1 92 ? 0.727 1.294 14.014 1.00 76.19 92 SER A C 1
ATOM 761 O O . SER A 1 92 ? 0.209 0.750 14.976 1.00 76.19 92 SER A O 1
ATOM 763 N N . LYS A 1 93 ? 1.460 2.400 14.204 1.00 78.19 93 LYS A N 1
ATOM 764 C CA . LYS A 1 93 ? 1.395 3.118 15.496 1.00 78.19 93 LYS A CA 1
ATOM 765 C C . LYS A 1 93 ? 0.164 4.009 15.546 1.00 78.19 93 LYS A C 1
ATOM 767 O O . LYS A 1 93 ? -0.510 4.044 16.572 1.00 78.19 93 LYS A O 1
ATOM 772 N N . VAL A 1 94 ? -0.091 4.715 14.454 1.00 72.19 94 VAL A N 1
ATOM 773 C CA . VAL A 1 94 ? -1.247 5.584 14.272 1.00 72.19 94 VAL A CA 1
ATOM 774 C C . VAL A 1 94 ? -1.929 5.169 12.976 1.00 72.19 94 VAL A C 1
ATOM 776 O O . VAL A 1 94 ? -1.283 5.113 11.929 1.00 72.19 94 VAL A O 1
ATOM 779 N N . GLY A 1 95 ? -3.215 4.853 13.069 1.00 64.81 95 GLY A N 1
ATOM 780 C CA . GLY A 1 95 ? -4.065 4.527 11.935 1.00 64.81 95 GLY A CA 1
ATOM 781 C C . GLY A 1 95 ? -5.242 5.490 11.876 1.00 64.81 95 GLY A C 1
ATOM 782 O O . GLY A 1 95 ? -6.027 5.581 12.817 1.00 64.81 95 GLY A O 1
ATOM 783 N N . GLN A 1 96 ? -5.377 6.207 10.766 1.00 62.66 96 GLN A N 1
ATOM 784 C CA . GLN A 1 96 ? -6.545 7.027 10.471 1.00 62.66 96 GLN A CA 1
ATOM 785 C C . GLN A 1 96 ? -7.200 6.504 9.190 1.00 62.66 96 GLN A C 1
ATOM 787 O O . GLN A 1 96 ? -6.633 6.639 8.109 1.00 62.66 96 GLN A O 1
ATOM 792 N N . ARG A 1 97 ? -8.455 6.056 9.309 1.00 67.50 97 ARG A N 1
ATOM 793 C CA . ARG A 1 97 ? -9.414 5.848 8.207 1.00 67.50 97 ARG A CA 1
ATOM 794 C C . ARG A 1 97 ? -9.281 4.594 7.338 1.00 67.50 97 ARG A C 1
ATOM 796 O O . ARG A 1 97 ? -8.197 4.190 6.925 1.00 67.50 97 ARG A O 1
ATOM 803 N N . GLY A 1 98 ? -10.464 4.118 6.933 1.00 68.50 98 GLY A N 1
ATOM 804 C CA . GLY A 1 98 ? -10.707 3.294 5.750 1.00 68.50 98 GLY A CA 1
ATOM 805 C C . GLY A 1 98 ? -11.866 2.310 5.913 1.00 68.50 98 GLY A C 1
ATOM 806 O O . GLY A 1 98 ? -12.480 2.227 6.978 1.00 68.50 98 GLY A O 1
ATOM 807 N N . ILE A 1 99 ? -12.149 1.576 4.839 1.00 74.38 99 ILE A N 1
ATOM 808 C CA . ILE A 1 99 ? -12.755 0.244 4.938 1.00 74.38 99 ILE A CA 1
ATOM 809 C C . ILE A 1 99 ? -11.593 -0.737 5.062 1.00 74.38 99 ILE A C 1
ATOM 811 O O . ILE A 1 99 ? -10.660 -0.671 4.258 1.00 74.38 99 ILE A O 1
ATOM 815 N N . LEU A 1 100 ? -11.627 -1.606 6.059 1.00 74.12 100 LEU A N 1
ATOM 816 C CA . LEU A 1 100 ? -10.594 -2.603 6.268 1.00 74.12 100 LEU A CA 1
ATOM 817 C C . LEU A 1 100 ? -11.195 -4.003 6.286 1.00 74.12 100 LEU A C 1
ATOM 819 O O . LEU A 1 100 ? -12.224 -4.223 6.920 1.00 74.12 100 LEU A O 1
ATOM 823 N N . PHE A 1 101 ? -10.533 -4.912 5.581 1.00 77.25 101 PHE A N 1
ATOM 824 C CA . PHE A 1 101 ? -10.826 -6.336 5.547 1.00 77.25 101 PHE A CA 1
ATOM 825 C C . PHE A 1 101 ? -9.571 -7.088 5.997 1.00 77.25 101 PHE A C 1
ATOM 827 O O . PHE A 1 101 ? -8.587 -7.089 5.259 1.00 77.25 101 PHE A O 1
ATOM 834 N N . GLY A 1 102 ? -9.594 -7.696 7.180 1.00 79.19 102 GLY A N 1
ATOM 835 C CA . GLY A 1 102 ? -8.430 -8.338 7.806 1.00 79.19 102 GLY A CA 1
ATOM 836 C C . GLY A 1 102 ? -8.147 -7.798 9.206 1.00 79.19 102 GLY A C 1
ATOM 837 O O . GLY A 1 102 ? -9.003 -7.130 9.796 1.00 79.19 102 GLY A O 1
ATOM 838 N N . ASP A 1 103 ? -6.941 -8.059 9.713 1.00 77.62 103 ASP A N 1
ATOM 839 C CA . ASP A 1 103 ? -6.595 -7.747 11.097 1.00 77.62 103 ASP A CA 1
ATOM 840 C C . ASP A 1 103 ? -5.779 -6.457 11.224 1.00 77.62 103 ASP A C 1
ATOM 842 O O . ASP A 1 103 ? -4.881 -6.144 10.435 1.00 77.62 103 ASP A O 1
ATOM 846 N N . VAL A 1 104 ? -6.074 -5.675 12.264 1.00 72.38 104 VAL A N 1
ATOM 847 C CA . VAL A 1 104 ? -5.342 -4.440 12.568 1.00 72.38 104 VAL A CA 1
ATOM 848 C C . VAL A 1 104 ? -4.761 -4.484 13.956 1.00 72.38 104 VAL A C 1
ATOM 850 O O . VAL A 1 104 ? -5.473 -4.583 14.957 1.00 72.38 104 VAL A O 1
ATOM 853 N N . LEU A 1 105 ? -3.464 -4.210 14.021 1.00 74.75 105 LEU A N 1
ATOM 854 C CA . LEU A 1 105 ? -2.789 -3.904 15.268 1.00 74.75 105 LEU A CA 1
ATOM 855 C C . LEU A 1 105 ? -2.326 -2.451 15.252 1.00 74.75 105 LEU A C 1
ATOM 857 O O . LEU A 1 105 ? -1.441 -2.064 14.482 1.00 74.75 105 LEU A O 1
ATOM 861 N N . SER A 1 106 ? -2.908 -1.630 16.132 1.00 73.06 106 SER A N 1
ATOM 862 C CA . SER A 1 106 ? -2.509 -0.228 16.255 1.00 73.06 106 SER A CA 1
ATOM 863 C C . SER A 1 106 ? -2.435 0.307 17.680 1.00 73.06 106 SER A C 1
ATOM 865 O O . SER A 1 106 ? -3.088 -0.183 18.591 1.00 73.06 106 SER A O 1
ATOM 867 N N . ARG A 1 107 ? -1.604 1.329 17.937 1.00 73.69 107 ARG A N 1
ATOM 868 C CA . ARG A 1 107 ? -1.640 2.000 19.255 1.00 73.69 107 ARG A CA 1
ATOM 869 C C . ARG A 1 107 ? -2.783 3.001 19.343 1.00 73.69 107 ARG A C 1
ATOM 871 O O . ARG A 1 107 ? -3.397 3.099 20.400 1.00 73.69 107 ARG A O 1
ATOM 878 N N . VAL A 1 108 ? -3.015 3.738 18.262 1.00 70.75 108 VAL A N 1
ATOM 879 C CA . VAL A 1 108 ? -4.064 4.751 18.149 1.00 70.75 108 VAL A CA 1
ATOM 880 C C . VAL A 1 108 ? -4.806 4.530 16.838 1.00 70.75 108 VAL A C 1
ATOM 882 O O . VAL A 1 108 ? -4.178 4.570 15.779 1.00 70.75 108 VAL A O 1
ATOM 885 N N . GLY A 1 109 ? -6.116 4.305 16.919 1.00 63.94 109 GLY A N 1
ATOM 886 C CA . GLY A 1 109 ? -6.993 4.131 15.761 1.00 63.94 109 GLY A CA 1
ATOM 887 C C . GLY A 1 109 ? -8.143 5.137 15.754 1.00 63.94 109 GLY A C 1
ATOM 888 O O . GLY A 1 109 ? -8.819 5.316 16.764 1.00 63.94 109 GLY A O 1
ATOM 889 N N . GLU A 1 110 ? -8.402 5.771 14.615 1.00 65.62 110 GLU A N 1
ATOM 890 C CA . GLU A 1 110 ? -9.544 6.677 14.444 1.00 65.62 110 GLU A CA 1
ATOM 891 C C . GLU A 1 110 ? -10.400 6.280 13.235 1.00 65.62 110 GLU A C 1
ATOM 893 O O . GLU A 1 110 ? -9.902 6.281 12.104 1.00 65.62 110 GLU A O 1
ATOM 898 N N . ARG A 1 111 ? -11.702 6.058 13.489 1.00 64.25 111 ARG A N 1
ATOM 899 C CA . ARG A 1 111 ? -12.823 5.997 12.530 1.00 64.25 111 ARG A CA 1
ATOM 900 C C . ARG A 1 111 ? -12.627 5.103 11.299 1.00 64.25 111 ARG A C 1
ATOM 902 O O . ARG A 1 111 ? -11.949 5.483 10.348 1.00 64.25 111 ARG A O 1
ATOM 909 N N . GLY A 1 112 ? -13.393 4.019 11.211 1.00 72.44 112 GLY A N 1
ATOM 910 C CA . GLY A 1 112 ? -13.479 3.203 9.996 1.00 72.44 112 GLY A CA 1
ATOM 911 C C . GLY A 1 112 ? -14.573 2.141 10.038 1.00 72.44 112 GLY A C 1
ATOM 912 O O . GLY A 1 112 ? -15.272 1.993 11.044 1.00 72.44 112 GLY A O 1
ATOM 913 N N . ILE A 1 113 ? -14.707 1.432 8.920 1.00 74.44 113 ILE A N 1
ATOM 914 C CA . ILE A 1 113 ? -15.487 0.197 8.811 1.00 74.44 113 ILE A CA 1
ATOM 915 C C . ILE A 1 113 ? -14.486 -0.953 8.830 1.00 74.44 113 ILE A C 1
ATOM 917 O O . ILE A 1 113 ? -13.521 -0.923 8.066 1.00 74.44 113 ILE A O 1
ATOM 921 N N . LEU A 1 114 ? -14.712 -1.926 9.700 1.00 72.06 114 LEU A N 1
ATOM 922 C CA . LEU A 1 114 ? -13.855 -3.083 9.896 1.00 72.06 114 LEU A CA 1
ATOM 923 C C . LEU A 1 114 ? -14.650 -4.360 9.627 1.00 72.06 114 LEU A C 1
ATOM 925 O O . LEU A 1 114 ? -15.717 -4.546 10.206 1.00 72.06 114 LEU A O 1
ATOM 929 N N . PHE A 1 115 ? -14.073 -5.229 8.809 1.00 76.19 115 PHE A N 1
ATOM 930 C CA . PHE A 1 115 ? -14.448 -6.627 8.647 1.00 76.19 115 PHE A CA 1
ATOM 931 C C . PHE A 1 115 ? -13.236 -7.476 9.059 1.00 76.19 115 PHE A C 1
ATOM 933 O O . PHE A 1 115 ? -12.319 -7.663 8.257 1.00 76.19 115 PHE A O 1
ATOM 940 N N . GLY A 1 116 ? -13.187 -7.910 10.319 1.00 77.69 116 GLY A N 1
ATOM 941 C CA . GLY A 1 116 ? -12.028 -8.582 10.925 1.00 77.69 116 GLY A CA 1
ATOM 942 C C . GLY A 1 116 ? -11.787 -8.140 12.369 1.00 77.69 116 GLY A C 1
ATOM 943 O O . GLY A 1 116 ? -12.681 -7.553 12.986 1.00 77.69 116 GLY A O 1
ATOM 944 N N . ASP A 1 117 ? -10.582 -8.385 12.892 1.00 75.50 117 ASP A N 1
ATOM 945 C CA . ASP A 1 117 ? -10.235 -8.079 14.281 1.00 75.50 117 ASP A CA 1
ATOM 946 C C . ASP A 1 117 ? -9.406 -6.789 14.431 1.00 75.50 117 ASP A C 1
ATOM 948 O O . ASP A 1 117 ? -8.522 -6.459 13.636 1.00 75.50 117 ASP A O 1
ATOM 952 N N . VAL A 1 118 ? -9.669 -6.030 15.504 1.00 70.12 118 VAL A N 1
ATOM 953 C CA . VAL A 1 118 ? -8.869 -4.851 15.885 1.00 70.12 118 VAL A CA 1
ATOM 954 C C . VAL A 1 118 ? -8.303 -5.022 17.283 1.00 70.12 118 VAL A C 1
ATOM 956 O O . VAL A 1 118 ? -9.025 -5.031 18.280 1.00 70.12 118 VAL A O 1
ATOM 959 N N . LEU A 1 119 ? -6.976 -4.994 17.362 1.00 72.25 119 LEU A N 1
ATOM 960 C CA . LEU A 1 119 ? -6.246 -4.795 18.601 1.00 72.25 119 LEU A CA 1
ATOM 961 C C . LEU A 1 119 ? -5.736 -3.352 18.648 1.00 72.25 119 LEU A C 1
ATOM 963 O O . LEU A 1 119 ? -4.725 -3.009 18.026 1.00 72.25 119 LEU A O 1
ATOM 967 N N . SER A 1 120 ? -6.429 -2.490 19.401 1.00 70.62 120 SER A N 1
ATOM 968 C CA . SER A 1 120 ? -5.975 -1.115 19.624 1.00 70.62 120 SER A CA 1
ATOM 969 C C . SER A 1 120 ? -5.898 -0.721 21.091 1.00 70.62 120 SER A C 1
ATOM 971 O O . SER A 1 120 ? -6.728 -1.116 21.905 1.00 70.62 120 SER A O 1
ATOM 973 N N . ARG A 1 121 ? -4.864 0.055 21.443 1.00 72.69 121 ARG A N 1
ATOM 974 C CA . ARG A 1 121 ? -4.667 0.535 22.822 1.00 72.69 121 ARG A CA 1
ATOM 975 C C . ARG A 1 121 ? -5.544 1.751 23.142 1.00 72.69 121 ARG A C 1
ATOM 977 O O . ARG A 1 121 ? -5.936 1.926 24.291 1.00 72.69 121 ARG A O 1
ATOM 984 N N . VAL A 1 122 ? -5.811 2.597 22.149 1.00 70.62 122 VAL A N 1
ATOM 985 C CA . VAL A 1 122 ? -6.688 3.773 22.22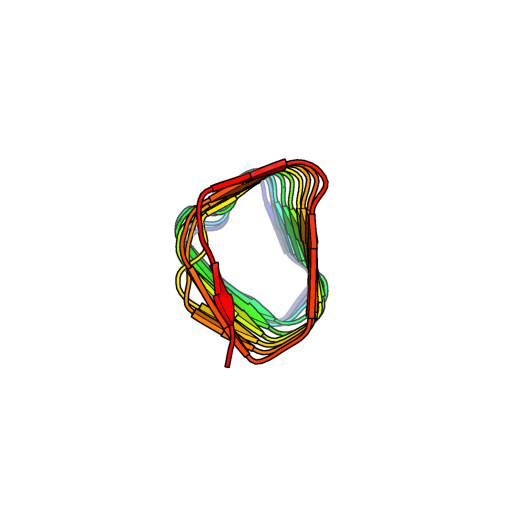7 1.00 70.62 122 VAL A CA 1
ATOM 986 C C . VAL A 1 122 ? -7.432 3.884 20.895 1.00 70.62 122 VAL A C 1
ATOM 988 O O . VAL A 1 122 ? -6.789 3.860 19.843 1.00 70.62 122 VAL A O 1
ATOM 991 N N . GLY A 1 123 ? -8.762 4.005 20.919 1.00 63.44 123 GLY A N 1
ATOM 992 C CA . GLY A 1 123 ? -9.568 4.039 19.698 1.00 63.44 123 GLY A CA 1
ATOM 993 C C . GLY A 1 123 ? -10.788 4.953 19.786 1.00 63.44 123 GLY A C 1
ATOM 994 O O . GLY A 1 123 ? -11.555 4.870 20.742 1.00 63.44 123 GLY A O 1
ATOM 995 N N . GLU A 1 124 ? -10.999 5.788 18.764 1.00 62.19 124 GLU A N 1
ATOM 996 C CA . GLU A 1 124 ? -12.201 6.619 18.620 1.00 62.19 124 GLU A CA 1
ATOM 997 C C . GLU A 1 124 ? -13.099 6.078 17.492 1.00 62.19 124 GLU A C 1
ATOM 999 O O . GLU A 1 124 ? -12.943 6.433 16.322 1.00 62.19 124 GLU A O 1
ATOM 1004 N N . ARG A 1 125 ? -14.055 5.213 17.876 1.00 64.12 125 ARG A N 1
ATOM 1005 C CA . ARG A 1 125 ? -15.121 4.582 17.059 1.00 64.12 125 ARG A CA 1
ATOM 1006 C C . ARG A 1 125 ? -14.669 3.722 15.862 1.00 64.12 125 ARG A C 1
ATOM 1008 O O . ARG A 1 125 ? -14.216 4.240 14.848 1.00 64.12 125 ARG A O 1
ATOM 1015 N N . TRP A 1 126 ? -14.982 2.427 15.925 1.00 68.50 126 TRP A N 1
ATOM 1016 C CA . TRP A 1 126 ? -14.979 1.491 14.792 1.00 68.50 126 TRP A CA 1
ATOM 1017 C C . TRP A 1 126 ? -16.383 0.918 14.590 1.00 68.50 126 TRP A C 1
ATOM 1019 O O . TRP A 1 126 ? -17.073 0.639 15.570 1.00 68.50 126 TRP A O 1
ATOM 1029 N N . TYR A 1 127 ? -16.802 0.755 13.335 1.00 71.25 127 TYR A N 1
ATOM 1030 C CA . TYR A 1 127 ? -17.969 -0.055 12.987 1.00 71.25 127 TYR A CA 1
ATOM 1031 C C . TYR A 1 127 ? -17.463 -1.437 12.582 1.00 71.25 127 TYR A C 1
ATOM 1033 O O . TYR A 1 127 ? -16.884 -1.571 11.506 1.00 71.25 127 TYR A O 1
ATOM 1041 N N . VAL A 1 128 ? -17.618 -2.411 13.476 1.00 71.44 128 VAL A N 1
ATOM 1042 C CA . VAL A 1 128 ? -17.166 -3.795 13.285 1.00 71.44 128 VAL A CA 1
ATOM 1043 C C . VAL A 1 128 ? -18.340 -4.633 12.784 1.00 71.44 128 VAL A C 1
ATOM 1045 O O . VAL A 1 128 ? -19.424 -4.546 13.368 1.00 71.44 128 VAL A O 1
ATOM 1048 N N . PHE A 1 129 ? -18.123 -5.389 11.709 1.00 68.00 129 PHE A N 1
ATOM 1049 C CA . PHE A 1 129 ? -19.081 -6.312 11.097 1.00 68.00 129 PHE A CA 1
ATOM 1050 C C . PHE A 1 129 ? -18.480 -7.714 11.044 1.00 68.00 129 PHE A C 1
ATOM 1052 O O . PHE A 1 129 ? -18.971 -8.565 11.815 1.00 68.00 129 PHE A O 1
#

Secondary structure (DSSP, 8-state):
-B-S-EEEEEE-S--B-S-EEEEEE-SEEE-S-EEEEEESSEEEES-EEEEEESSEEEES-EEEEEEESEEEES-EEEEEEE-SEEES-EEEEEEEEEEEES-EEEEEEEEEEEES-EEEEEEEEEEE-

Radius of gyration: 14.9 Å; chains: 1; bounding box: 39×19×43 Å

Foldseek 3Di:
DDEDEDEDQEAEEDEYAEAYDYQEYEAYEYAEHYDYAEYAEYEYEYHYEYAEYAEYEYAAEDEYAEYHEYEADYEYEYAEAHYAEYEEEYEYAEYEDYEYEYEYEYAEYEDYEYEYYYDYVYYDDYNYD

Organism: NCBI:txid1411021

pLDDT: mean 75.83, std 5.15, range [62.19, 84.25]

Sequence (129 aa):
MLFGDTFSKDIPREIIFRDVFSRGIQGDILFRGTFSKDIPRGILFEGIFLRRIQWGILLWDIFSRVSRRGFLFGDTLSRDIQGRIIFGDAFSKVGQRGILFGDVLSRVGERGILFGDVLSRVGERWYVF